Protein AF-A0A2E7QQ56-F1 (afdb_monomer)

pLDDT: mean 75.99, std 16.26, range [46.03, 96.25]

Nearest PDB structures (foldseek):
  6dkm-assembly1_B  TM=7.881E-01  e=9.425E+00  synthetic construct

Secondary structure (DSSP, 8-state):
-------THHHHHHHHHHHHHHHHHHHHHHTS-S-------TT--------SSHHHHHHHHHHHHHHHHHHHHHHHHHHHHTT-S--HHHHHHHHHHHHHHHHHHHHHHHHHHHHHHHHHHTT-

Sequence (124 aa):
MTPVQFNPAQMMNLVDMYRQQQTAMEQARQAQAPGVDAAQTPGAVAGANGPTGPFGQLLTEFVGEVNAKQAHSTEMVTGLLSGKDIPLHRAVIAMEEAGVAFQMMVEVRNKLLEGYQELMRMQV

Solvent-accessible surface area (backbone atoms only — not comparable to full-atom values): 7379 Å² total; per-residue (Å²): 140,80,81,85,77,82,61,73,73,63,58,55,57,51,54,52,50,54,53,50,57,55,52,56,56,53,54,58,55,64,75,68,67,77,76,95,80,63,82,81,67,84,80,80,84,80,82,69,95,58,58,92,46,77,66,31,51,52,52,52,49,53,54,49,52,39,50,49,36,44,52,48,17,49,49,38,44,51,37,39,75,71,68,45,99,49,60,67,68,59,24,52,50,33,43,50,52,27,49,53,44,45,52,51,48,54,54,50,53,52,54,50,56,50,53,54,52,50,58,57,65,71,75,111

Radius of gyration: 30.62 Å; Cα contacts (8 Å, |Δi|>4): 41; chains: 1; bounding box: 102×24×54 Å

Foldseek 3Di:
DDDDDDDVVVVVVVVVVVVVVVVVVVVVVVVPDDDPPDPPPPDPPPDDPFPPDPVRVVLVVLVVVLSVLVVVLVVLVVCVVVVHPRDPVVSVVSVVVSVVSVVVNVVVVVVVVVVVVVVVVVPD

Mean predicted aligned error: 17.53 Å

Structure (mmCIF, N/CA/C/O backbone):
data_AF-A0A2E7QQ56-F1
#
_entry.id   AF-A0A2E7QQ56-F1
#
loop_
_atom_site.group_PDB
_atom_site.id
_atom_site.type_symbol
_atom_site.label_atom_id
_atom_site.label_alt_id
_atom_site.label_comp_id
_atom_site.label_asym_id
_atom_site.label_entity_id
_atom_site.label_seq_id
_atom_site.pdbx_PDB_ins_code
_atom_site.Cartn_x
_atom_site.Cartn_y
_atom_site.Cartn_z
_atom_site.occupancy
_atom_site.B_iso_or_equiv
_atom_site.auth_seq_id
_atom_site.auth_comp_id
_atom_site.auth_asym_id
_atom_site.auth_atom_id
_atom_site.pdbx_PDB_model_num
ATOM 1 N N . MET A 1 1 ? 80.958 5.723 14.995 1.00 52.12 1 MET A N 1
ATOM 2 C CA . MET A 1 1 ? 80.145 4.829 14.147 1.00 52.12 1 MET A CA 1
ATOM 3 C C . MET A 1 1 ? 79.957 3.526 14.902 1.00 52.12 1 MET A C 1
ATOM 5 O O . MET A 1 1 ? 80.875 2.720 14.938 1.00 52.12 1 MET A O 1
ATOM 9 N N . THR A 1 2 ? 78.828 3.361 15.583 1.00 52.75 2 THR A N 1
ATOM 10 C CA . THR A 1 2 ? 78.425 2.084 16.186 1.00 52.75 2 THR A CA 1
ATOM 11 C C . THR A 1 2 ? 77.382 1.448 15.263 1.00 52.75 2 THR A C 1
ATOM 13 O O . THR A 1 2 ? 76.430 2.133 14.886 1.00 52.75 2 THR A O 1
ATOM 16 N N . PRO A 1 3 ? 77.568 0.197 14.811 1.00 53.09 3 PRO A N 1
ATOM 17 C CA . PRO A 1 3 ? 76.639 -0.434 13.881 1.00 53.09 3 PRO A CA 1
ATOM 18 C C . PRO A 1 3 ? 75.296 -0.720 14.564 1.00 53.09 3 PRO A C 1
ATOM 20 O O . PRO A 1 3 ? 75.252 -1.223 15.686 1.00 53.09 3 PRO A O 1
ATOM 23 N N . VAL A 1 4 ? 74.200 -0.403 13.869 1.00 61.66 4 VAL A N 1
ATOM 24 C CA . VAL A 1 4 ? 72.837 -0.781 14.260 1.00 61.66 4 VAL A CA 1
ATOM 25 C C . VAL A 1 4 ? 72.724 -2.300 14.148 1.00 61.66 4 VAL A C 1
ATOM 27 O O . VAL A 1 4 ? 72.767 -2.868 13.057 1.00 61.66 4 VAL A O 1
ATOM 30 N N . GLN A 1 5 ? 72.636 -2.960 15.297 1.00 60.91 5 GLN A N 1
ATOM 31 C CA . GLN A 1 5 ? 72.503 -4.404 15.418 1.00 60.91 5 GLN A CA 1
ATOM 32 C C . GLN A 1 5 ? 71.046 -4.788 15.112 1.00 60.91 5 GLN A C 1
ATOM 34 O O . GLN A 1 5 ? 70.146 -4.529 15.908 1.00 60.91 5 GLN A O 1
ATOM 39 N N . PHE A 1 6 ? 70.797 -5.359 13.932 1.00 60.78 6 PHE A N 1
ATOM 40 C CA . PHE A 1 6 ? 69.484 -5.898 13.571 1.00 60.78 6 PHE A CA 1
ATOM 41 C C . PHE A 1 6 ? 69.167 -7.106 14.457 1.00 60.78 6 PHE A C 1
ATOM 43 O O . PHE A 1 6 ? 69.831 -8.137 14.380 1.00 60.78 6 PHE A O 1
ATOM 50 N N . ASN A 1 7 ? 68.150 -6.968 15.305 1.00 57.59 7 ASN A N 1
ATOM 51 C CA . ASN A 1 7 ? 67.683 -8.026 16.192 1.00 57.59 7 ASN A CA 1
ATOM 52 C C . ASN A 1 7 ? 66.788 -9.010 15.403 1.00 57.59 7 ASN A C 1
ATOM 54 O O . ASN A 1 7 ? 65.688 -8.624 14.999 1.00 57.59 7 ASN A O 1
ATOM 58 N N . PRO A 1 8 ? 67.182 -10.284 15.202 1.00 60.84 8 PRO A N 1
ATOM 59 C CA . PRO A 1 8 ? 66.413 -11.248 14.400 1.00 60.84 8 PRO A CA 1
ATOM 60 C C . PRO A 1 8 ? 65.055 -11.622 15.022 1.00 60.84 8 PRO A C 1
ATOM 62 O O . PRO A 1 8 ? 64.143 -12.035 14.312 1.00 60.84 8 PRO A O 1
ATOM 65 N N . ALA A 1 9 ? 64.873 -11.401 16.329 1.00 59.53 9 ALA A N 1
ATOM 66 C CA . ALA A 1 9 ? 63.593 -11.600 17.014 1.00 59.53 9 ALA A CA 1
ATOM 67 C C . ALA A 1 9 ? 62.492 -10.625 16.546 1.00 59.53 9 ALA A C 1
ATOM 69 O O . ALA A 1 9 ? 61.307 -10.939 16.634 1.00 59.53 9 ALA A O 1
ATOM 70 N N . GLN A 1 10 ? 62.864 -9.453 16.016 1.00 57.56 10 GLN A N 1
ATOM 71 C CA . GLN A 1 10 ? 61.898 -8.453 15.548 1.00 57.56 10 GLN A CA 1
ATOM 72 C C 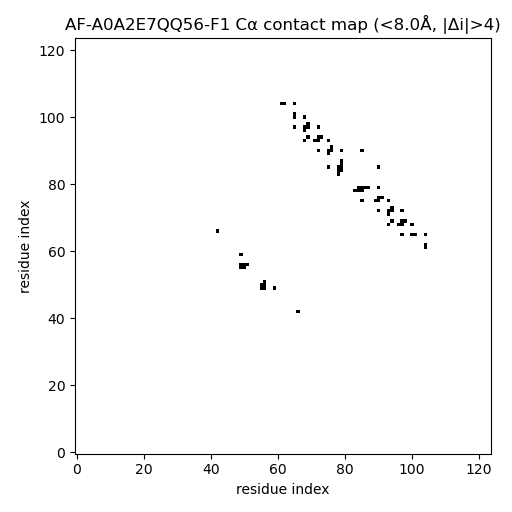. GLN A 1 10 ? 61.353 -8.764 14.143 1.00 57.56 10 GLN A C 1
ATOM 74 O O . GLN A 1 10 ? 60.266 -8.302 13.807 1.00 57.56 10 GLN A O 1
ATOM 79 N N . MET A 1 11 ? 62.044 -9.593 13.347 1.00 56.78 11 MET A N 1
ATOM 80 C CA . MET A 1 11 ? 61.508 -10.081 12.065 1.00 56.78 11 MET A CA 1
ATOM 81 C C . MET A 1 11 ? 60.456 -11.177 12.247 1.00 56.78 11 MET A C 1
ATOM 83 O O . MET A 1 11 ? 59.536 -11.262 11.439 1.00 56.78 11 MET A O 1
ATOM 87 N N . MET A 1 12 ? 60.558 -11.982 13.310 1.00 63.16 12 MET A N 1
ATOM 88 C CA . MET A 1 12 ? 59.591 -13.046 13.601 1.00 63.16 12 MET A CA 1
ATOM 89 C C . MET A 1 12 ? 58.211 -12.450 13.934 1.00 63.16 12 MET A C 1
ATOM 91 O O . MET A 1 12 ? 57.218 -12.791 13.299 1.00 63.16 12 MET A O 1
ATOM 95 N N . ASN A 1 13 ? 58.175 -11.436 14.809 1.00 63.00 13 ASN A N 1
ATOM 96 C CA . ASN A 1 13 ? 56.930 -10.760 15.198 1.00 63.00 13 ASN A CA 1
ATOM 97 C C . ASN A 1 13 ? 56.264 -9.978 14.050 1.00 63.00 13 ASN A C 1
ATOM 99 O O . ASN A 1 13 ? 55.044 -9.826 14.039 1.00 63.00 13 ASN A O 1
ATOM 103 N N . LEU A 1 14 ? 57.034 -9.479 13.075 1.00 67.31 14 LEU A N 1
ATOM 104 C CA . LEU A 1 14 ? 56.470 -8.765 11.926 1.00 67.31 14 LEU A CA 1
ATOM 105 C C . LEU A 1 14 ? 55.763 -9.733 10.964 1.00 67.31 14 LEU A C 1
ATOM 107 O O . LEU A 1 14 ? 54.666 -9.442 10.491 1.00 67.31 14 LEU A O 1
ATOM 111 N N . VAL A 1 15 ? 56.362 -10.902 10.707 1.00 67.25 15 VAL A N 1
ATOM 112 C CA . VAL A 1 15 ? 55.766 -11.949 9.859 1.00 67.25 15 VAL A CA 1
ATOM 113 C C . VAL A 1 15 ? 54.488 -12.508 10.494 1.00 67.25 15 VAL A C 1
ATOM 115 O O . VAL A 1 15 ? 53.500 -12.719 9.785 1.00 67.25 15 VAL A O 1
ATOM 118 N N . ASP A 1 16 ? 54.470 -12.671 11.818 1.00 70.44 16 ASP A N 1
ATOM 119 C CA . ASP A 1 16 ? 53.281 -13.116 12.553 1.00 70.44 16 ASP A CA 1
ATOM 120 C C . ASP A 1 16 ? 52.151 -12.068 12.530 1.00 70.44 16 ASP A C 1
ATOM 122 O O . ASP A 1 16 ? 50.989 -12.424 12.320 1.00 70.44 16 ASP A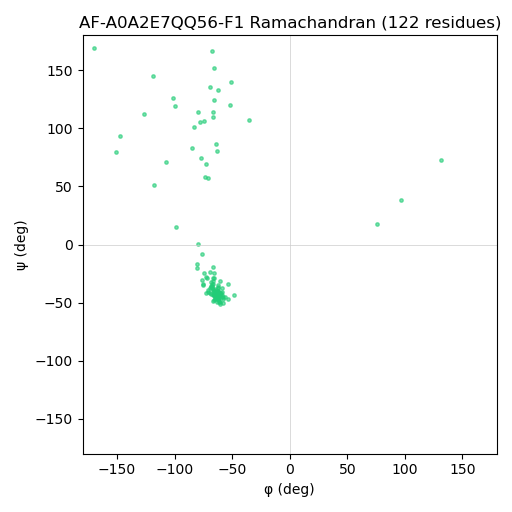 O 1
ATOM 126 N N . MET A 1 17 ? 52.468 -10.768 12.608 1.00 69.12 17 MET A N 1
ATOM 127 C CA . MET A 1 17 ? 51.478 -9.686 12.479 1.00 69.12 17 MET A CA 1
ATOM 128 C C . MET A 1 17 ? 50.856 -9.612 11.071 1.00 69.12 17 MET A C 1
ATOM 130 O O . MET A 1 17 ? 49.644 -9.425 10.939 1.00 69.12 17 MET A O 1
ATOM 134 N N . TYR A 1 18 ? 51.645 -9.802 10.006 1.00 72.31 18 TYR A N 1
ATOM 135 C CA . TYR A 1 18 ? 51.115 -9.828 8.634 1.00 72.31 18 TYR A CA 1
ATOM 136 C C . TYR A 1 18 ? 50.234 -11.058 8.369 1.00 72.31 18 TYR A C 1
ATOM 138 O O . TYR A 1 18 ? 49.215 -10.947 7.686 1.00 72.31 18 TYR A O 1
ATOM 146 N N . ARG A 1 19 ? 50.562 -12.217 8.953 1.00 78.44 19 ARG A N 1
ATOM 147 C CA . ARG A 1 19 ? 49.717 -13.425 8.895 1.00 78.44 19 ARG A CA 1
ATOM 148 C C . ARG A 1 19 ? 48.411 -13.268 9.673 1.00 78.44 19 ARG A C 1
ATOM 150 O O . ARG A 1 19 ? 47.363 -13.741 9.226 1.00 78.44 19 ARG A O 1
ATOM 157 N N . GLN A 1 20 ? 48.460 -12.566 10.801 1.00 72.69 20 GLN A N 1
ATOM 158 C CA . GLN A 1 20 ? 47.280 -12.256 11.602 1.00 72.69 20 GLN A CA 1
ATOM 159 C C . GLN A 1 20 ? 46.353 -11.253 10.897 1.00 72.69 20 GLN A C 1
ATOM 161 O O . GLN A 1 20 ? 45.134 -11.410 10.931 1.00 72.69 20 GLN A O 1
ATOM 166 N N . GLN A 1 21 ? 46.906 -10.263 10.190 1.00 70.62 21 GLN A N 1
ATOM 167 C CA . GLN A 1 21 ? 46.098 -9.333 9.395 1.00 70.62 21 GLN A CA 1
ATOM 168 C C . GLN A 1 21 ? 45.433 -10.020 8.188 1.00 70.62 21 GLN A C 1
ATOM 170 O O . GLN A 1 21 ? 44.299 -9.686 7.848 1.00 70.62 21 GLN A O 1
ATOM 175 N N . GLN A 1 22 ? 46.089 -11.011 7.574 1.00 66.69 22 GLN A N 1
ATOM 176 C CA . GLN A 1 22 ? 45.505 -11.770 6.459 1.00 66.69 22 GLN A CA 1
ATOM 177 C C . GLN A 1 22 ? 44.340 -12.667 6.903 1.00 66.69 22 GLN A C 1
ATOM 179 O O . GLN A 1 22 ? 43.293 -12.679 6.259 1.00 66.69 22 GLN A O 1
ATOM 184 N N . THR A 1 23 ? 44.461 -13.347 8.043 1.00 71.44 23 THR A N 1
ATOM 185 C CA . THR A 1 23 ? 43.387 -14.214 8.565 1.00 71.44 23 THR A CA 1
ATOM 186 C C . THR A 1 23 ? 42.186 -13.432 9.110 1.00 71.44 23 THR A C 1
ATOM 188 O O . THR A 1 23 ? 41.052 -13.900 8.995 1.00 71.44 23 THR A O 1
ATOM 191 N N . ALA A 1 24 ? 42.389 -12.209 9.613 1.00 69.44 24 ALA A N 1
ATOM 192 C CA . ALA A 1 24 ? 41.290 -11.337 10.039 1.00 69.44 24 ALA A CA 1
ATOM 193 C C . ALA A 1 24 ? 40.400 -10.863 8.867 1.00 69.44 24 ALA A C 1
ATOM 195 O O . ALA A 1 24 ? 39.185 -10.744 9.031 1.00 69.44 24 ALA A O 1
ATOM 196 N N . MET A 1 25 ? 40.959 -10.645 7.667 1.00 69.56 25 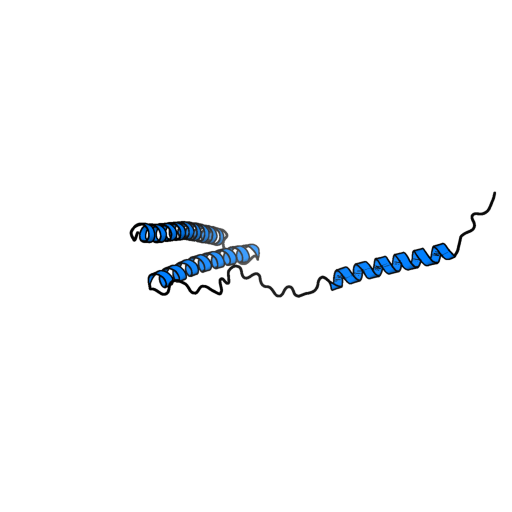MET A N 1
ATOM 197 C CA . MET A 1 25 ? 40.153 -10.326 6.474 1.00 69.56 25 MET A CA 1
ATOM 198 C C . MET A 1 25 ? 39.381 -11.539 5.931 1.00 69.56 25 MET A C 1
ATOM 200 O O . MET A 1 25 ? 38.301 -11.377 5.361 1.00 69.56 25 MET A O 1
ATOM 204 N N . GLU A 1 26 ? 39.883 -12.757 6.137 1.00 65.50 26 GLU A N 1
ATOM 205 C CA . GLU A 1 26 ? 39.211 -13.985 5.696 1.00 65.50 26 GLU A CA 1
ATOM 206 C C . GLU A 1 26 ? 38.009 -14.345 6.588 1.00 65.50 26 GLU A C 1
ATOM 208 O O . GLU A 1 26 ? 36.962 -14.766 6.086 1.00 65.50 26 GLU A O 1
ATOM 213 N N . GLN A 1 27 ? 38.096 -14.062 7.894 1.00 64.81 27 GLN A N 1
ATOM 214 C CA . GLN A 1 27 ? 36.960 -14.186 8.819 1.00 64.81 27 GLN A CA 1
ATOM 215 C C . GLN A 1 27 ? 35.843 -13.172 8.522 1.00 64.81 27 GLN A C 1
ATOM 217 O O . GLN A 1 27 ? 34.666 -13.500 8.676 1.00 64.81 27 GLN A O 1
ATOM 222 N N . ALA A 1 28 ? 36.176 -11.979 8.012 1.00 62.75 28 ALA A N 1
ATOM 223 C CA . ALA A 1 28 ? 35.174 -10.996 7.596 1.00 62.75 28 ALA A CA 1
ATOM 224 C C . ALA A 1 28 ? 34.371 -11.444 6.355 1.00 62.75 28 ALA A C 1
ATOM 226 O O . ALA A 1 28 ? 33.179 -11.152 6.273 1.00 62.75 28 ALA A O 1
ATOM 227 N N . ARG A 1 29 ? 34.966 -12.207 5.418 1.00 66.62 29 ARG A N 1
ATOM 228 C CA . ARG A 1 29 ? 34.216 -12.801 4.286 1.00 66.62 29 ARG A CA 1
ATOM 229 C C . ARG A 1 29 ? 33.367 -14.002 4.698 1.00 66.62 29 ARG A C 1
ATOM 231 O O . ARG A 1 29 ? 32.293 -14.182 4.133 1.00 66.62 29 ARG A O 1
ATOM 238 N N . GLN A 1 30 ? 33.803 -14.809 5.667 1.00 61.28 30 GLN A N 1
ATOM 239 C CA . GLN A 1 30 ? 33.018 -15.963 6.135 1.00 61.28 30 GLN A CA 1
ATOM 240 C C . GLN A 1 30 ? 31.816 -15.564 7.005 1.00 61.28 30 GLN A C 1
ATOM 242 O O . GLN A 1 30 ? 30.823 -16.285 7.027 1.00 61.28 30 GLN A O 1
ATOM 247 N N . ALA A 1 31 ? 31.848 -14.394 7.650 1.00 59.62 31 ALA A N 1
ATOM 248 C CA . ALA A 1 31 ? 30.687 -13.839 8.351 1.00 59.62 31 ALA A CA 1
ATOM 249 C C . ALA A 1 31 ? 29.630 -13.218 7.410 1.00 59.62 31 ALA A C 1
ATOM 251 O O . ALA A 1 31 ? 28.538 -12.879 7.862 1.00 59.62 31 ALA A O 1
ATOM 252 N N . G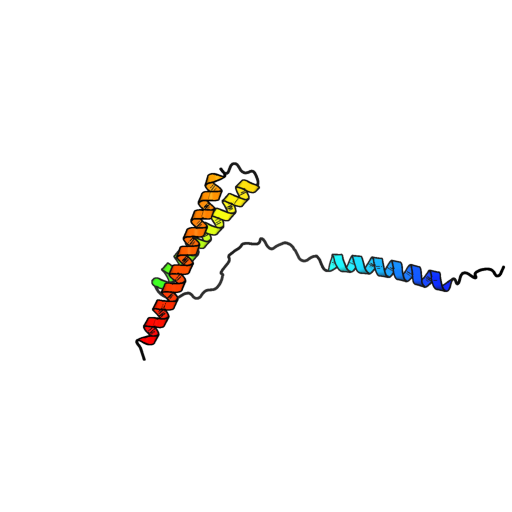LN A 1 32 ? 29.923 -13.082 6.109 1.00 55.88 32 GLN A N 1
ATOM 253 C CA . GLN A 1 32 ? 29.027 -12.475 5.121 1.00 55.88 32 GLN A CA 1
ATOM 254 C C . GLN A 1 32 ? 28.629 -13.470 4.025 1.00 55.88 32 GLN A C 1
ATOM 256 O O . GLN A 1 32 ? 28.732 -13.200 2.832 1.00 55.88 32 GLN A O 1
ATOM 261 N N . ALA A 1 33 ? 28.156 -14.640 4.452 1.00 56.59 33 ALA A N 1
ATOM 262 C CA . ALA A 1 33 ? 27.288 -15.490 3.647 1.00 56.59 33 ALA A CA 1
ATOM 263 C C . ALA A 1 33 ? 26.307 -16.254 4.552 1.00 56.59 33 ALA A C 1
ATOM 265 O O . ALA A 1 33 ? 26.598 -17.345 5.037 1.00 56.59 33 ALA A O 1
ATOM 266 N N . PRO A 1 34 ? 25.114 -15.684 4.752 1.00 47.34 34 PRO A N 1
ATOM 267 C CA . PRO A 1 34 ? 23.891 -16.428 4.508 1.00 47.34 34 PRO A CA 1
ATOM 268 C C . PRO A 1 34 ? 23.084 -15.732 3.408 1.00 47.34 34 PRO A C 1
ATOM 270 O O . PRO A 1 34 ? 23.133 -14.514 3.249 1.00 47.34 34 PRO A O 1
ATOM 273 N N . GLY A 1 35 ? 22.415 -16.544 2.596 1.00 52.72 35 GLY A N 1
ATOM 274 C CA . GLY A 1 35 ? 21.903 -16.186 1.283 1.00 52.72 35 GLY A CA 1
ATOM 275 C C . GLY A 1 35 ? 21.074 -14.905 1.223 1.00 52.72 35 GLY A C 1
ATOM 276 O O . GLY A 1 35 ? 20.176 -14.667 2.025 1.00 52.72 35 GLY A O 1
ATOM 277 N N . VAL A 1 36 ? 21.307 -14.150 0.152 1.00 51.84 36 VAL A N 1
ATOM 278 C CA . VAL A 1 36 ? 20.303 -13.278 -0.468 1.00 51.84 36 VAL A CA 1
ATOM 279 C C . VAL A 1 36 ? 19.248 -14.144 -1.170 1.00 51.84 36 VAL A C 1
ATOM 281 O O . VAL A 1 36 ? 19.021 -14.041 -2.368 1.00 51.84 36 VAL A O 1
ATOM 284 N N . ASP A 1 37 ? 18.628 -15.034 -0.401 1.00 49.88 37 ASP A N 1
ATOM 285 C CA . ASP A 1 37 ? 17.341 -15.644 -0.708 1.00 49.88 37 ASP A CA 1
ATOM 286 C C . ASP A 1 37 ? 16.339 -15.015 0.258 1.00 49.88 37 ASP A C 1
ATOM 288 O O . ASP A 1 37 ? 15.937 -15.553 1.284 1.00 49.88 37 ASP A O 1
ATOM 292 N N . ALA A 1 38 ? 16.072 -13.748 -0.011 1.00 49.97 38 ALA A N 1
ATOM 293 C CA . ALA A 1 38 ? 14.918 -13.045 0.492 1.00 49.97 38 ALA A CA 1
ATOM 294 C C . ALA A 1 38 ? 14.634 -11.998 -0.567 1.00 49.97 38 ALA A C 1
ATOM 296 O O . ALA A 1 38 ? 15.020 -10.833 -0.453 1.00 49.97 38 ALA A O 1
ATOM 297 N N . ALA A 1 39 ? 13.988 -12.458 -1.640 1.00 46.03 39 ALA A N 1
ATOM 298 C CA . ALA A 1 39 ? 13.020 -11.636 -2.327 1.00 46.03 39 ALA A CA 1
ATOM 299 C C . ALA A 1 39 ? 12.304 -10.811 -1.255 1.00 46.03 39 ALA A C 1
ATOM 301 O O . ALA A 1 39 ? 11.558 -11.333 -0.425 1.00 46.03 39 ALA A O 1
ATOM 302 N N . GLN A 1 40 ? 12.620 -9.523 -1.218 1.00 46.22 40 GLN A N 1
ATOM 303 C CA . GLN A 1 40 ? 11.803 -8.550 -0.537 1.00 46.22 40 GLN A CA 1
ATOM 304 C C . GLN A 1 40 ? 10.486 -8.563 -1.306 1.00 46.22 40 GLN A C 1
ATOM 306 O O . GLN A 1 40 ? 10.319 -7.832 -2.272 1.00 46.22 40 GLN A O 1
ATOM 311 N N . THR A 1 41 ? 9.584 -9.466 -0.936 1.00 49.75 41 THR A N 1
ATOM 312 C CA . THR A 1 41 ? 8.154 -9.266 -1.109 1.00 49.75 41 THR A CA 1
ATOM 313 C C . THR A 1 41 ? 7.757 -8.260 -0.040 1.00 49.75 41 THR A C 1
ATOM 315 O O . THR A 1 41 ? 7.732 -8.616 1.144 1.00 49.75 41 THR A O 1
ATOM 318 N N . PRO A 1 42 ? 7.476 -6.999 -0.395 1.00 50.78 42 PRO A N 1
ATOM 319 C CA . PRO A 1 42 ? 6.797 -6.108 0.522 1.00 50.78 42 PRO A CA 1
ATOM 320 C C . PRO A 1 42 ? 5.385 -6.679 0.712 1.00 50.78 42 PRO A C 1
ATOM 322 O O . PRO A 1 42 ? 4.677 -6.907 -0.264 1.00 50.78 42 PRO A O 1
ATOM 325 N N . GLY A 1 43 ? 4.975 -6.937 1.955 1.00 54.84 43 GLY A N 1
ATOM 326 C CA . GLY A 1 43 ? 3.549 -7.072 2.268 1.00 54.84 43 GLY A CA 1
ATOM 327 C C . GLY A 1 43 ? 2.956 -8.482 2.326 1.00 54.84 43 GLY A C 1
ATOM 328 O O . GLY A 1 43 ? 1.796 -8.660 1.969 1.00 54.84 43 GLY A O 1
ATOM 329 N N . ALA A 1 44 ? 3.668 -9.480 2.853 1.00 49.19 44 ALA A N 1
ATOM 330 C CA . ALA A 1 44 ? 2.985 -10.655 3.401 1.00 49.19 44 ALA A CA 1
ATOM 331 C C . ALA A 1 44 ? 2.571 -10.378 4.857 1.00 49.19 44 ALA A C 1
ATOM 333 O O . ALA A 1 44 ? 3.256 -10.763 5.804 1.00 49.19 44 ALA A O 1
ATOM 334 N N . VAL A 1 45 ? 1.433 -9.704 5.043 1.00 57.38 45 VAL A N 1
ATOM 335 C CA . VAL A 1 45 ? 0.702 -9.692 6.323 1.00 57.38 45 VAL A CA 1
ATOM 336 C C . VAL A 1 45 ? 0.036 -11.055 6.537 1.00 57.38 45 VAL A C 1
ATOM 338 O O . VAL A 1 45 ? -1.178 -11.212 6.450 1.00 57.38 45 VAL A O 1
ATOM 341 N N . ALA A 1 46 ? 0.845 -12.084 6.778 1.00 57.69 46 ALA A N 1
ATOM 342 C CA . ALA A 1 46 ? 0.350 -13.389 7.185 1.00 57.69 46 ALA A CA 1
ATOM 343 C C . ALA A 1 46 ?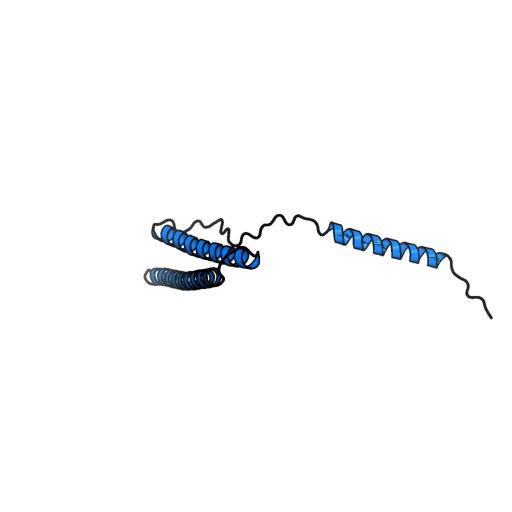 0.102 -13.374 8.699 1.00 57.69 46 ALA A C 1
ATOM 345 O O . ALA A 1 46 ? 1.033 -13.481 9.493 1.00 57.69 46 ALA A O 1
ATOM 346 N N . GLY A 1 47 ? -1.167 -13.236 9.087 1.00 58.62 47 GLY A N 1
ATOM 347 C CA . GLY A 1 47 ? -1.613 -13.483 10.457 1.00 58.62 47 GLY A CA 1
ATOM 348 C C . GLY A 1 47 ? -2.487 -12.380 11.033 1.00 58.62 47 GLY A C 1
ATOM 349 O O . GLY A 1 47 ? -2.072 -11.666 11.939 1.00 58.62 47 GLY A O 1
ATOM 350 N N . ALA A 1 48 ? -3.728 -12.285 10.568 1.00 49.81 48 ALA A N 1
ATOM 351 C CA . ALA A 1 48 ? -4.776 -11.646 11.346 1.00 49.81 48 ALA A CA 1
ATOM 352 C C . ALA A 1 48 ? -5.942 -12.625 11.458 1.00 49.81 48 ALA A C 1
ATOM 354 O O . ALA A 1 48 ? -6.623 -12.905 10.473 1.00 49.81 48 ALA A O 1
ATOM 355 N N . ASN A 1 49 ? -6.200 -13.115 12.673 1.00 55.75 49 ASN A N 1
ATOM 356 C CA . ASN A 1 49 ? -7.563 -13.454 13.066 1.00 55.75 49 ASN A CA 1
ATOM 357 C C . ASN A 1 49 ? -8.343 -12.129 13.047 1.00 55.75 49 ASN A C 1
ATOM 359 O O . ASN A 1 49 ? -8.436 -11.435 14.058 1.00 55.75 49 ASN A O 1
ATOM 363 N N . GLY A 1 50 ? -8.750 -11.711 11.846 1.00 58.59 50 GLY A N 1
ATOM 364 C CA . GLY A 1 50 ? -9.523 -10.501 11.614 1.00 58.59 50 GLY A CA 1
ATOM 365 C C . GLY A 1 50 ? -10.924 -10.635 12.210 1.00 58.59 50 GLY A C 1
ATOM 366 O O . GLY A 1 50 ? -11.330 -11.741 12.576 1.00 58.59 50 GLY A O 1
ATOM 367 N N . PRO A 1 51 ? -11.675 -9.527 12.324 1.00 56.25 51 PRO A N 1
ATOM 368 C CA . PRO A 1 51 ? -13.009 -9.541 12.911 1.00 56.25 51 PRO A CA 1
ATOM 369 C C . PRO A 1 51 ? -13.863 -10.624 12.238 1.00 56.25 51 PRO A C 1
ATOM 371 O O . PRO 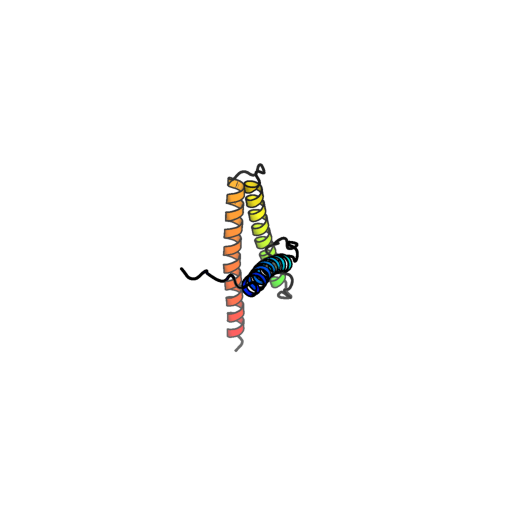A 1 51 ? -14.066 -10.607 11.025 1.00 56.25 51 PRO A O 1
ATOM 374 N N . THR A 1 52 ? -14.344 -11.593 13.012 1.00 57.59 52 THR A N 1
ATOM 375 C CA . THR A 1 52 ? -15.158 -12.710 12.524 1.00 57.59 52 THR A CA 1
ATOM 376 C C . THR A 1 52 ? -16.588 -12.228 12.273 1.00 57.59 52 THR A C 1
ATOM 378 O O . THR A 1 52 ? -17.504 -12.466 13.054 1.00 57.59 52 THR A O 1
ATOM 381 N N . GLY A 1 53 ? -16.780 -11.484 11.184 1.00 71.81 53 GLY A N 1
ATOM 382 C CA . GLY A 1 53 ? -18.082 -10.991 10.745 1.00 71.81 53 GLY A CA 1
ATOM 383 C C . GLY A 1 53 ? -18.032 -10.375 9.341 1.00 71.81 53 GLY A C 1
ATOM 384 O O . GLY A 1 53 ? -16.938 -10.123 8.831 1.00 71.81 53 GLY A O 1
ATOM 385 N N . PRO A 1 54 ? -19.195 -10.086 8.723 1.00 72.44 54 PRO A N 1
ATOM 386 C CA . PRO A 1 54 ? -19.290 -9.517 7.369 1.00 72.44 54 PRO A CA 1
ATOM 387 C C . PRO A 1 54 ? -18.462 -8.237 7.199 1.00 72.44 54 PRO A C 1
ATOM 389 O O . PRO A 1 54 ? -17.865 -7.984 6.160 1.00 72.44 54 PRO A O 1
ATOM 392 N N . PHE A 1 55 ? -18.382 -7.453 8.272 1.00 72.81 55 PHE A N 1
ATOM 393 C CA . PHE A 1 55 ? -17.586 -6.240 8.338 1.00 72.81 55 PHE A CA 1
ATOM 394 C C . PHE A 1 55 ? -16.068 -6.501 8.316 1.00 72.81 55 PHE A C 1
ATOM 396 O O . PHE A 1 55 ? -15.333 -5.808 7.618 1.00 72.81 55 PHE A O 1
ATOM 403 N N . GLY A 1 56 ? -15.583 -7.507 9.051 1.00 82.06 56 GLY A N 1
ATOM 404 C CA . GLY A 1 56 ? -14.162 -7.857 9.037 1.00 82.06 56 GLY A CA 1
ATOM 405 C C . GLY A 1 56 ? -13.720 -8.425 7.695 1.00 82.06 56 GLY A C 1
ATOM 406 O O . GLY A 1 56 ? -12.631 -8.096 7.242 1.00 82.06 56 GLY A O 1
ATOM 407 N N . GLN A 1 57 ? -14.590 -9.188 7.025 1.00 84.12 57 GLN A N 1
ATOM 408 C CA . GLN A 1 57 ? -14.355 -9.648 5.653 1.00 84.12 57 GLN A CA 1
ATOM 409 C C . GLN A 1 57 ? -14.226 -8.479 4.675 1.00 84.12 57 GLN A C 1
ATOM 411 O O . GLN A 1 57 ? -13.233 -8.423 3.956 1.00 84.12 57 GLN A O 1
ATOM 416 N N . LEU A 1 58 ? -15.151 -7.512 4.711 1.00 83.00 58 LEU A N 1
ATOM 417 C CA . LEU A 1 58 ? -15.074 -6.305 3.880 1.00 83.00 58 LEU A CA 1
ATOM 418 C C . LEU A 1 58 ? -13.786 -5.506 4.141 1.00 83.00 58 LEU A C 1
ATOM 420 O O . LEU A 1 58 ? -13.148 -5.024 3.210 1.00 83.00 58 LEU A O 1
ATOM 424 N N . LEU A 1 59 ? -13.375 -5.380 5.407 1.00 84.88 59 LEU A N 1
ATOM 425 C CA . LEU A 1 59 ? -12.129 -4.700 5.761 1.00 84.88 59 LEU A CA 1
ATOM 426 C C . LEU A 1 59 ? -10.899 -5.457 5.242 1.00 84.88 59 LEU A C 1
ATOM 428 O O . LEU A 1 59 ? -9.975 -4.837 4.721 1.00 84.88 59 LEU A O 1
ATOM 432 N N . THR A 1 60 ? -10.872 -6.783 5.380 1.00 87.50 60 THR A N 1
ATOM 433 C CA . THR A 1 60 ? -9.792 -7.620 4.843 1.00 87.50 60 THR A CA 1
ATOM 434 C C . THR A 1 60 ? -9.717 -7.529 3.321 1.00 87.50 60 THR A C 1
ATOM 436 O O . THR A 1 60 ? -8.617 -7.412 2.784 1.00 87.50 60 THR A O 1
ATOM 439 N N . GLU A 1 61 ? -10.859 -7.530 2.637 1.00 89.06 61 GLU A N 1
ATOM 440 C CA . GLU A 1 61 ? -10.947 -7.355 1.186 1.00 89.06 61 GLU A CA 1
ATOM 441 C C . GLU A 1 61 ? -10.394 -5.992 0.764 1.00 89.06 61 GLU A C 1
ATOM 443 O O . GLU A 1 61 ? -9.480 -5.930 -0.053 1.00 89.06 61 GLU A O 1
ATOM 448 N N . PHE A 1 62 ? -10.835 -4.913 1.413 1.00 87.00 62 PHE A N 1
ATOM 449 C CA . PHE A 1 62 ? -10.359 -3.562 1.123 1.00 87.00 62 PHE A CA 1
ATOM 450 C C . PHE A 1 62 ? -8.850 -3.392 1.367 1.00 87.00 62 PHE A C 1
ATOM 452 O O . PHE A 1 62 ? -8.140 -2.798 0.555 1.00 87.00 62 PHE A O 1
ATOM 459 N N . VAL A 1 63 ? -8.317 -3.961 2.455 1.00 91.38 63 VAL A N 1
ATOM 460 C CA . VAL A 1 63 ? -6.864 -3.987 2.702 1.00 91.38 63 VAL A CA 1
ATOM 461 C C . VAL A 1 63 ? -6.134 -4.768 1.606 1.00 91.38 63 VAL A C 1
ATOM 463 O O . VAL A 1 63 ? -5.075 -4.335 1.144 1.00 91.38 63 VAL A O 1
ATOM 466 N N . GLY A 1 64 ? -6.709 -5.887 1.162 1.00 93.31 64 GLY A N 1
ATOM 467 C CA . GLY A 1 64 ? -6.208 -6.666 0.033 1.00 93.31 64 GLY A CA 1
ATOM 468 C C . GLY A 1 64 ? -6.178 -5.868 -1.271 1.00 93.31 64 GLY A C 1
ATOM 469 O O . GLY A 1 64 ? -5.172 -5.907 -1.980 1.00 93.31 64 GLY A O 1
ATOM 470 N N . GLU A 1 65 ? -7.223 -5.094 -1.563 1.00 92.00 65 GLU A N 1
ATOM 471 C CA . GLU A 1 65 ? -7.299 -4.247 -2.758 1.00 92.00 65 GLU A CA 1
ATOM 472 C C . GLU A 1 65 ? -6.218 -3.164 -2.777 1.00 92.00 65 GLU A C 1
ATOM 474 O O . GLU A 1 65 ? -5.539 -2.986 -3.792 1.00 92.00 65 GLU A O 1
ATOM 479 N N . VAL A 1 66 ? -5.999 -2.461 -1.661 1.00 94.06 66 VAL A N 1
ATOM 480 C CA . VAL A 1 66 ? -4.933 -1.448 -1.604 1.00 94.06 66 VAL A CA 1
ATOM 481 C C . VAL A 1 66 ? -3.552 -2.089 -1.740 1.00 94.06 66 VAL A C 1
ATOM 483 O O . VAL A 1 66 ? -2.699 -1.551 -2.447 1.00 94.06 66 VAL A O 1
ATOM 486 N N . ASN A 1 67 ? -3.332 -3.257 -1.128 1.00 94.50 67 ASN A N 1
ATOM 487 C CA . ASN A 1 67 ? -2.084 -4.003 -1.296 1.00 94.50 67 ASN A CA 1
ATOM 488 C C . ASN A 1 67 ? -1.864 -4.405 -2.764 1.00 94.50 67 ASN A C 1
ATOM 490 O O . ASN A 1 67 ? -0.770 -4.239 -3.301 1.00 94.50 67 ASN A O 1
ATOM 494 N N . ALA A 1 68 ? -2.916 -4.858 -3.452 1.00 95.69 68 ALA A N 1
ATOM 495 C CA . ALA A 1 68 ? -2.852 -5.166 -4.878 1.00 95.69 68 ALA A CA 1
ATOM 496 C C . ALA A 1 68 ? -2.518 -3.921 -5.720 1.00 95.69 68 ALA A C 1
ATOM 498 O O . ALA A 1 68 ? -1.670 -3.992 -6.612 1.00 95.69 68 ALA A O 1
ATOM 499 N N . LYS A 1 69 ? -3.115 -2.761 -5.412 1.00 94.25 69 LYS A N 1
ATOM 500 C CA . LYS A 1 69 ? -2.791 -1.482 -6.071 1.00 94.25 69 LYS A CA 1
ATOM 501 C C . LYS A 1 69 ? -1.339 -1.058 -5.840 1.00 94.25 69 LYS A C 1
ATOM 503 O O . LYS A 1 69 ? -0.687 -0.610 -6.782 1.00 94.25 69 LYS A O 1
ATOM 508 N N . GLN A 1 70 ? -0.812 -1.240 -4.630 1.00 94.12 70 GLN A N 1
ATOM 509 C CA . GLN A 1 70 ? 0.591 -0.965 -4.306 1.00 94.12 70 GLN A CA 1
ATOM 510 C C . GLN A 1 70 ? 1.554 -1.907 -5.047 1.00 94.12 70 GLN A C 1
ATOM 512 O O . GLN A 1 70 ? 2.580 -1.468 -5.574 1.00 94.12 70 GLN A O 1
ATOM 517 N N . ALA A 1 71 ? 1.237 -3.201 -5.106 1.00 96.25 71 ALA A N 1
ATOM 518 C CA . ALA A 1 71 ? 2.043 -4.173 -5.836 1.00 96.25 71 ALA A CA 1
ATOM 519 C C . ALA A 1 71 ? 2.065 -3.848 -7.337 1.00 96.25 71 ALA A C 1
ATOM 521 O O . ALA A 1 71 ? 3.134 -3.806 -7.945 1.00 96.25 71 ALA A O 1
ATOM 522 N N . HIS A 1 72 ? 0.902 -3.524 -7.908 1.00 95.12 72 HIS A N 1
ATOM 523 C CA . HIS A 1 72 ? 0.778 -3.130 -9.308 1.00 95.12 72 HIS A CA 1
ATOM 524 C C . HIS A 1 72 ? 1.556 -1.842 -9.621 1.00 95.12 72 HIS A C 1
ATOM 526 O O . HIS A 1 72 ? 2.275 -1.788 -10.615 1.00 95.12 72 HIS A O 1
ATOM 532 N N . SER A 1 73 ? 1.478 -0.808 -8.776 1.00 94.06 73 SER A N 1
ATOM 533 C CA . SER A 1 73 ? 2.259 0.419 -8.995 1.00 94.06 73 SER A CA 1
ATOM 534 C C . SER A 1 73 ? 3.765 0.156 -8.949 1.00 94.06 73 SER A C 1
ATOM 536 O O . SER A 1 73 ? 4.504 0.653 -9.799 1.00 94.06 73 SER A O 1
ATOM 538 N N . THR A 1 74 ? 4.208 -0.703 -8.028 1.00 94.19 74 THR A N 1
ATOM 539 C CA . THR A 1 74 ? 5.606 -1.142 -7.934 1.00 94.19 74 THR A CA 1
ATOM 540 C C . THR A 1 74 ? 6.032 -1.885 -9.197 1.00 94.19 74 THR A C 1
ATOM 542 O O . THR A 1 74 ? 7.069 -1.563 -9.768 1.00 94.19 74 THR A O 1
ATOM 545 N N . GLU A 1 75 ? 5.219 -2.822 -9.688 1.00 95.06 75 GLU A N 1
ATOM 546 C CA . GLU A 1 75 ? 5.497 -3.559 -10.924 1.00 95.06 75 GLU A CA 1
ATOM 547 C C . GLU A 1 75 ? 5.640 -2.623 -12.130 1.00 95.06 75 GLU A C 1
ATOM 549 O O . GLU A 1 75 ? 6.588 -2.756 -12.909 1.00 95.06 75 GLU A O 1
ATOM 554 N N . MET A 1 76 ? 4.739 -1.648 -12.265 1.00 93.12 76 MET A N 1
ATOM 555 C CA . MET A 1 76 ? 4.762 -0.682 -13.364 1.00 93.12 76 MET A CA 1
ATOM 556 C C . MET A 1 76 ? 6.015 0.199 -13.324 1.00 93.12 76 MET A C 1
ATOM 558 O O . MET A 1 76 ? 6.642 0.430 -14.360 1.00 93.12 76 MET A O 1
ATOM 562 N N . VAL A 1 77 ? 6.418 0.645 -12.132 1.00 92.81 77 VAL A N 1
ATOM 563 C CA . VAL A 1 77 ? 7.650 1.421 -11.929 1.00 92.81 77 VAL A CA 1
ATOM 564 C C . VAL A 1 77 ? 8.880 0.567 -12.216 1.00 92.81 77 VAL A C 1
ATOM 566 O O . VAL A 1 77 ? 9.756 0.981 -12.973 1.00 92.81 77 VAL A O 1
ATOM 569 N N . THR A 1 78 ? 8.951 -0.645 -11.668 1.00 93.06 78 THR A N 1
ATOM 570 C CA . THR A 1 78 ? 10.073 -1.557 -11.904 1.00 93.06 78 THR A CA 1
ATOM 571 C C . THR A 1 78 ? 10.187 -1.924 -13.378 1.00 93.06 78 THR A C 1
ATOM 573 O O . THR A 1 78 ? 11.294 -1.945 -13.912 1.00 93.06 78 THR A O 1
ATOM 576 N N . GLY A 1 79 ? 9.072 -2.179 -14.064 1.00 91.94 79 GLY A N 1
ATOM 577 C CA . GLY A 1 79 ? 9.066 -2.478 -15.491 1.00 91.94 79 GLY A CA 1
ATOM 578 C C . GLY A 1 79 ? 9.543 -1.300 -16.340 1.00 91.94 79 GLY A C 1
ATOM 579 O O . GLY A 1 79 ? 10.388 -1.506 -17.211 1.00 91.94 79 GLY A O 1
ATOM 580 N N . LEU A 1 80 ? 9.094 -0.080 -16.028 1.00 91.38 80 LEU A N 1
ATOM 581 C CA . LEU A 1 80 ? 9.586 1.149 -16.656 1.00 91.38 80 LEU A CA 1
ATOM 582 C C . LEU A 1 80 ? 11.105 1.308 -16.469 1.00 91.38 80 LEU A C 1
ATOM 584 O O . LEU A 1 80 ? 11.832 1.517 -17.437 1.00 91.38 80 LEU A O 1
ATOM 588 N N . LEU A 1 81 ? 11.597 1.167 -15.234 1.00 89.56 81 LEU A N 1
ATOM 589 C CA . LEU A 1 81 ? 13.025 1.292 -14.910 1.00 89.56 81 LEU A CA 1
ATOM 590 C C . LEU A 1 81 ? 13.879 0.177 -15.531 1.00 89.56 81 LEU A C 1
ATOM 592 O O . LEU A 1 81 ? 15.046 0.392 -15.842 1.00 89.56 81 LEU A O 1
ATOM 596 N N . SER A 1 82 ? 13.296 -1.005 -15.733 1.00 92.69 82 SER A N 1
ATOM 597 C CA . SER A 1 82 ? 13.956 -2.153 -16.369 1.00 92.69 82 SER A CA 1
ATOM 598 C C . SER A 1 82 ? 13.991 -2.054 -17.899 1.00 92.69 82 SER A C 1
ATOM 600 O O . SER A 1 82 ? 14.476 -2.975 -18.553 1.00 92.69 82 SER A O 1
ATOM 602 N N . GLY A 1 83 ? 13.457 -0.976 -18.485 1.00 85.81 83 GLY A N 1
ATOM 603 C CA . GLY A 1 83 ? 13.416 -0.782 -19.934 1.00 85.81 83 GLY A CA 1
ATOM 604 C C . GLY A 1 83 ? 12.353 -1.618 -20.652 1.00 85.81 83 GLY A C 1
ATOM 605 O O . GLY A 1 83 ? 12.443 -1.788 -21.868 1.00 85.81 83 GLY A O 1
ATOM 606 N N . LYS A 1 84 ? 11.346 -2.147 -19.935 1.00 86.62 84 LYS A N 1
ATOM 607 C CA . LYS A 1 84 ? 10.138 -2.676 -20.589 1.00 86.62 84 LYS A CA 1
ATOM 608 C C . LYS A 1 84 ? 9.400 -1.514 -21.261 1.00 86.62 84 LYS A C 1
ATOM 610 O O . LYS A 1 84 ? 9.461 -0.386 -20.776 1.00 86.62 84 LYS A O 1
ATOM 615 N N . ASP A 1 85 ? 8.661 -1.801 -22.331 1.00 86.88 85 ASP A N 1
ATOM 616 C CA . ASP A 1 85 ? 7.839 -0.823 -23.063 1.00 86.88 85 ASP A CA 1
ATOM 617 C C . ASP A 1 85 ? 6.568 -0.444 -22.272 1.00 86.88 85 ASP A C 1
ATOM 619 O O . ASP A 1 85 ? 5.432 -0.689 -22.676 1.00 86.88 85 ASP A O 1
ATOM 623 N N . ILE A 1 86 ? 6.768 0.074 -21.058 1.00 87.38 86 ILE A N 1
ATOM 624 C CA . ILE A 1 86 ? 5.721 0.601 -20.192 1.00 87.38 86 ILE A CA 1
ATOM 625 C C . ILE A 1 86 ? 5.735 2.121 -20.343 1.00 87.38 86 ILE A C 1
ATOM 627 O O . ILE A 1 86 ? 6.734 2.759 -20.005 1.00 87.38 86 ILE A O 1
ATOM 631 N N . PRO A 1 87 ? 4.637 2.743 -20.802 1.00 91.12 87 PRO A N 1
ATOM 632 C CA . PRO A 1 87 ? 4.570 4.192 -20.885 1.00 91.12 87 PRO A CA 1
ATOM 633 C C . PRO A 1 87 ? 4.688 4.834 -19.497 1.00 91.12 87 PRO A C 1
ATOM 635 O O . PRO A 1 87 ? 3.950 4.466 -18.581 1.00 91.12 87 PRO A O 1
ATOM 638 N N . LEU A 1 88 ? 5.541 5.857 -19.359 1.00 90.75 88 LEU A N 1
ATOM 639 C CA . LEU A 1 88 ? 5.749 6.598 -18.103 1.00 90.75 88 LEU A CA 1
ATOM 640 C C . LEU A 1 88 ? 4.429 7.024 -17.441 1.00 90.75 88 LEU A C 1
ATOM 642 O O . LEU A 1 88 ? 4.253 6.841 -16.241 1.00 90.75 88 LEU A O 1
ATOM 646 N N . HIS A 1 89 ? 3.475 7.533 -18.226 1.00 93.88 89 HIS A N 1
ATOM 647 C CA . HIS A 1 89 ? 2.184 7.988 -17.705 1.00 93.88 89 HIS A CA 1
ATOM 648 C C . HIS A 1 89 ? 1.396 6.869 -17.010 1.00 93.88 89 HIS A C 1
ATOM 650 O O . HIS A 1 89 ? 0.683 7.142 -16.055 1.00 93.88 89 HIS A O 1
ATOM 656 N N . ARG A 1 90 ? 1.530 5.608 -17.442 1.00 92.69 90 ARG A N 1
ATOM 657 C CA . ARG A 1 90 ? 0.854 4.474 -16.793 1.00 92.69 90 ARG A CA 1
ATOM 658 C C . ARG A 1 90 ? 1.463 4.154 -15.436 1.00 92.69 90 ARG A C 1
ATOM 660 O O . ARG A 1 90 ? 0.718 3.844 -14.514 1.00 92.69 90 ARG A O 1
ATOM 667 N N . ALA A 1 91 ? 2.787 4.238 -15.317 1.00 92.69 91 ALA A N 1
ATOM 668 C CA . ALA A 1 91 ? 3.469 4.045 -14.043 1.00 92.69 91 ALA A CA 1
ATOM 669 C C . ALA A 1 91 ? 3.092 5.150 -13.050 1.00 92.69 91 ALA A C 1
ATOM 671 O O . ALA A 1 91 ? 2.720 4.847 -11.923 1.00 92.69 91 ALA A O 1
ATOM 672 N N . VAL A 1 92 ? 3.098 6.407 -13.502 1.00 94.50 92 VAL A N 1
ATOM 673 C CA . VAL A 1 92 ? 2.710 7.574 -12.697 1.00 94.50 92 VAL A CA 1
ATOM 674 C C . VAL A 1 92 ? 1.253 7.450 -12.223 1.00 94.50 92 VAL A C 1
ATOM 676 O O . VAL A 1 92 ? 1.027 7.412 -11.017 1.00 94.50 92 VAL A O 1
ATOM 679 N N . ILE A 1 93 ? 0.303 7.175 -13.132 1.00 95.81 93 ILE A N 1
ATOM 680 C CA . ILE A 1 93 ? -1.112 6.940 -12.776 1.00 95.81 93 ILE A CA 1
ATOM 681 C C . ILE A 1 93 ? -1.256 5.808 -11.755 1.00 95.81 93 ILE A C 1
ATOM 683 O O . ILE A 1 93 ? -1.987 5.944 -10.777 1.00 95.81 93 ILE A O 1
ATOM 687 N N . ALA A 1 94 ? -0.553 4.687 -11.948 1.00 94.19 94 ALA A N 1
ATOM 688 C CA . ALA A 1 94 ? -0.612 3.575 -11.005 1.00 94.19 94 ALA A CA 1
ATOM 689 C C . ALA A 1 94 ? -0.086 3.972 -9.612 1.00 94.19 94 ALA A C 1
ATOM 691 O O . ALA A 1 94 ? -0.632 3.524 -8.602 1.00 94.19 94 ALA A O 1
ATOM 692 N N . MET A 1 95 ? 0.946 4.820 -9.539 1.00 93.81 95 MET A N 1
ATOM 693 C CA . MET A 1 95 ? 1.452 5.361 -8.274 1.00 93.81 95 MET A CA 1
ATOM 694 C C . MET A 1 95 ? 0.441 6.298 -7.606 1.00 93.81 95 MET A C 1
ATOM 696 O O . MET A 1 95 ? 0.222 6.172 -6.399 1.00 93.81 95 MET A O 1
ATOM 700 N N . GLU A 1 96 ? -0.207 7.190 -8.360 1.00 96.06 96 GLU A N 1
ATOM 701 C CA . GLU A 1 96 ? -1.262 8.054 -7.817 1.00 96.06 96 GLU A CA 1
ATOM 702 C C . GLU A 1 96 ? -2.465 7.249 -7.317 1.00 96.06 96 GLU A C 1
ATOM 704 O O . GLU A 1 96 ? -2.943 7.497 -6.209 1.00 96.06 96 GLU A O 1
ATOM 709 N N . GLU A 1 97 ? -2.927 6.255 -8.081 1.00 94.50 97 GLU A N 1
ATOM 710 C CA . GLU A 1 97 ? -4.021 5.371 -7.664 1.00 94.50 97 GLU A CA 1
ATOM 711 C C . GLU A 1 97 ? -3.696 4.655 -6.349 1.00 94.50 97 GLU A C 1
ATOM 713 O O . GLU A 1 97 ? -4.521 4.641 -5.432 1.00 94.50 97 GLU A O 1
ATOM 718 N N . ALA A 1 98 ? -2.489 4.092 -6.232 1.00 94.88 98 ALA A N 1
ATOM 719 C CA . ALA A 1 98 ? -2.044 3.427 -5.010 1.00 94.88 98 ALA A CA 1
ATOM 720 C C . ALA A 1 98 ? -1.970 4.402 -3.821 1.00 94.88 98 ALA A C 1
ATOM 722 O O . ALA A 1 98 ? -2.385 4.053 -2.714 1.00 94.88 98 ALA A O 1
ATOM 723 N N . GLY A 1 99 ? -1.492 5.630 -4.047 1.00 95.38 99 GLY A N 1
ATOM 724 C CA . GLY A 1 99 ? -1.418 6.670 -3.020 1.00 95.38 99 GLY A CA 1
ATOM 725 C C . GLY A 1 99 ? -2.793 7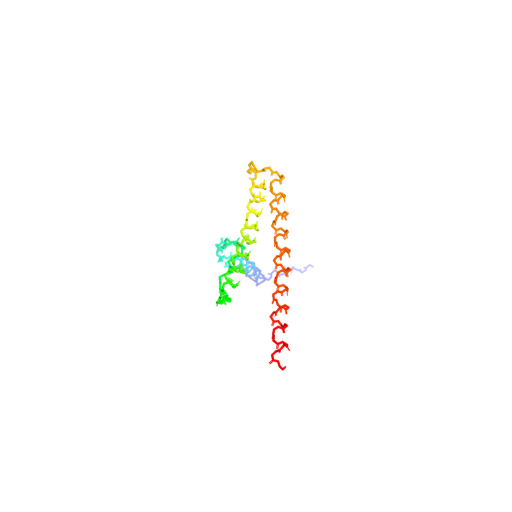.108 -2.513 1.00 95.38 99 GLY A C 1
ATOM 726 O O . GLY A 1 99 ? -3.020 7.153 -1.302 1.00 95.38 99 GLY A O 1
ATOM 727 N N . VAL A 1 100 ? -3.737 7.373 -3.420 1.00 95.94 100 VAL A N 1
ATOM 728 C CA . VAL A 1 100 ? -5.113 7.761 -3.061 1.00 95.94 100 VAL A CA 1
ATOM 729 C C . VAL A 1 100 ? -5.837 6.620 -2.339 1.00 95.94 100 VAL A C 1
ATOM 731 O O . VAL A 1 100 ? -6.477 6.858 -1.312 1.00 95.94 100 VAL A O 1
ATOM 734 N N . ALA A 1 101 ? -5.699 5.379 -2.819 1.00 94.19 101 ALA A N 1
ATOM 735 C CA . ALA A 1 101 ? -6.283 4.203 -2.171 1.00 94.19 101 ALA A CA 1
ATOM 736 C C . ALA A 1 101 ? -5.738 4.000 -0.747 1.00 94.19 101 ALA A C 1
ATOM 738 O O . ALA A 1 101 ? -6.498 3.741 0.188 1.00 94.19 101 ALA A O 1
ATOM 739 N N . PHE A 1 102 ? -4.430 4.185 -0.553 1.00 94.44 102 PHE A N 1
ATOM 740 C CA . PHE A 1 102 ? -3.812 4.120 0.769 1.00 94.44 102 PHE A CA 1
ATOM 741 C C . PHE A 1 102 ? -4.317 5.219 1.708 1.00 94.44 102 PHE A C 1
ATOM 743 O O . PHE A 1 102 ? -4.676 4.929 2.851 1.00 94.44 102 PHE A O 1
ATOM 750 N N . GLN A 1 103 ? -4.404 6.463 1.230 1.00 94.25 103 GLN A N 1
ATOM 751 C CA . GLN A 1 103 ? -4.938 7.570 2.026 1.00 94.25 103 GLN A CA 1
ATOM 752 C C . GLN A 1 103 ? -6.370 7.271 2.491 1.00 94.25 103 GLN A C 1
ATOM 754 O O . GLN A 1 103 ? -6.687 7.434 3.669 1.00 94.25 103 GLN A O 1
ATOM 759 N N . MET A 1 104 ? -7.214 6.761 1.589 1.00 92.62 104 MET A N 1
ATOM 760 C CA . MET A 1 104 ? -8.570 6.330 1.929 1.00 92.62 104 MET A CA 1
ATOM 761 C C . MET A 1 104 ? -8.562 5.224 2.995 1.00 92.62 104 MET A C 1
ATOM 763 O O . MET A 1 104 ? -9.355 5.282 3.933 1.00 92.62 104 MET A O 1
ATOM 767 N N . MET A 1 105 ? -7.653 4.247 2.907 1.00 91.00 105 MET A N 1
ATOM 768 C CA . MET A 1 105 ? -7.522 3.202 3.929 1.00 91.00 105 MET A CA 1
ATOM 769 C C . MET A 1 105 ? -7.223 3.764 5.313 1.00 91.00 105 MET A C 1
ATOM 771 O O . MET A 1 105 ? -7.820 3.319 6.296 1.00 91.00 105 MET A O 1
ATOM 775 N N . VAL A 1 106 ? -6.324 4.739 5.406 1.00 92.69 106 VAL A N 1
ATOM 776 C CA . VAL A 1 106 ? -5.990 5.373 6.685 1.00 92.69 106 VAL A CA 1
ATOM 777 C C . VAL A 1 106 ? -7.217 6.066 7.282 1.00 92.69 106 VAL A C 1
ATOM 779 O O . VAL A 1 106 ? -7.501 5.875 8.464 1.00 92.69 106 VAL A O 1
ATOM 782 N N . GLU 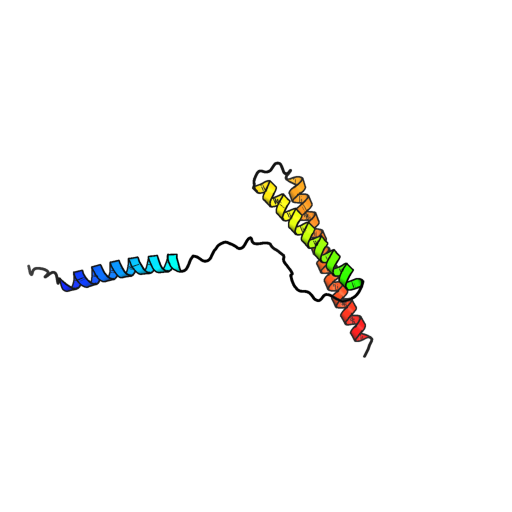A 1 107 ? -7.986 6.793 6.470 1.00 91.50 107 GLU A N 1
ATOM 783 C CA . GLU A 1 107 ? -9.227 7.439 6.919 1.00 91.50 107 GLU A CA 1
ATOM 784 C C . GLU A 1 107 ? -10.266 6.424 7.404 1.00 91.50 107 GLU A C 1
ATOM 786 O O . GLU A 1 107 ? -10.834 6.577 8.489 1.00 91.50 107 GLU A O 1
ATOM 791 N N . VAL A 1 108 ? -10.471 5.345 6.645 1.00 89.12 108 VAL A N 1
ATOM 792 C CA . VAL A 1 108 ? -11.376 4.257 7.036 1.00 89.12 108 VAL A CA 1
ATOM 793 C C . VAL A 1 108 ? -10.907 3.637 8.350 1.00 89.12 108 VAL A C 1
ATOM 795 O O . VAL A 1 108 ? -11.689 3.550 9.292 1.00 89.12 108 VAL A O 1
ATOM 798 N N . ARG A 1 109 ? -9.622 3.289 8.481 1.00 86.25 109 ARG A N 1
ATOM 799 C CA . ARG A 1 109 ? -9.049 2.758 9.729 1.00 86.25 109 ARG A CA 1
ATOM 800 C C . ARG A 1 109 ? -9.333 3.680 10.918 1.00 86.25 109 ARG A C 1
ATOM 802 O O . ARG A 1 109 ? -9.754 3.191 11.965 1.00 86.25 109 ARG A O 1
ATOM 809 N N . ASN A 1 110 ? -9.113 4.984 10.768 1.00 90.69 110 ASN A N 1
ATOM 810 C CA . ASN A 1 110 ? -9.343 5.958 11.837 1.00 90.69 110 ASN A CA 1
ATOM 811 C C . ASN A 1 110 ? -10.823 6.001 12.241 1.00 90.69 110 ASN A C 1
ATOM 813 O O . ASN A 1 110 ? -11.141 5.879 13.423 1.00 90.69 110 ASN A O 1
ATOM 817 N N . LYS A 1 111 ? -11.734 6.065 11.263 1.00 87.69 111 LYS A N 1
ATOM 818 C CA . LYS A 1 111 ? -13.189 6.072 11.493 1.00 87.69 111 LYS A CA 1
ATOM 819 C C . LYS A 1 111 ? -13.688 4.794 12.167 1.00 87.69 111 LYS A C 1
ATOM 821 O O . LYS A 1 111 ? -14.588 4.849 13.000 1.00 87.69 111 LYS A O 1
ATOM 826 N N . LEU A 1 112 ? -13.081 3.652 11.858 1.00 83.00 112 LEU A N 1
ATOM 827 C CA . LEU A 1 112 ? -13.405 2.379 12.502 1.00 83.00 112 LEU A CA 1
ATOM 828 C C . LEU A 1 112 ? -12.932 2.319 13.955 1.00 83.00 112 LEU A C 1
ATOM 830 O O . LEU A 1 112 ? -13.666 1.840 14.818 1.00 83.00 112 LEU A O 1
ATOM 834 N N . LEU A 1 113 ? -11.731 2.829 14.238 1.00 84.81 113 LEU A N 1
ATOM 835 C CA . LEU A 1 113 ? -11.232 2.942 15.608 1.00 84.81 113 LEU A CA 1
ATOM 836 C C . LEU A 1 113 ? -12.094 3.897 16.441 1.00 84.81 113 LEU A C 1
ATOM 838 O O . LEU A 1 113 ? -12.375 3.592 17.598 1.00 84.81 113 LEU A O 1
ATOM 842 N N . GLU A 1 114 ? -12.523 5.019 15.861 1.00 85.38 114 GLU A N 1
ATOM 843 C CA . GLU A 1 114 ? -13.447 5.971 16.490 1.00 85.38 114 GLU A CA 1
ATOM 844 C C . GLU A 1 114 ? -14.816 5.329 16.763 1.00 85.38 114 GLU A C 1
ATOM 846 O O . GLU A 1 114 ? -15.302 5.380 17.890 1.00 85.38 114 GLU A O 1
ATOM 851 N N . GLY A 1 115 ? -15.417 4.664 15.769 1.00 82.25 115 GLY A N 1
ATOM 852 C CA . GLY A 1 115 ? -16.722 4.010 15.913 1.00 82.25 115 GLY A CA 1
ATOM 853 C C . GLY A 1 115 ? -16.726 2.885 16.952 1.00 82.25 115 GLY A C 1
ATOM 854 O O . GLY A 1 115 ? -17.682 2.745 17.714 1.00 82.25 115 GLY A O 1
ATOM 855 N N . TYR A 1 116 ? -15.636 2.118 17.042 1.00 80.62 116 TYR A N 1
ATOM 856 C CA . TYR A 1 116 ? -15.464 1.116 18.096 1.00 80.62 116 TYR A CA 1
ATOM 857 C C . TYR A 1 116 ? -15.350 1.748 19.495 1.00 80.62 116 TYR A C 1
ATOM 859 O O . TYR A 1 116 ? -15.954 1.251 20.445 1.00 80.62 116 TYR A O 1
ATOM 867 N N . GLN A 1 117 ? -14.616 2.859 19.626 1.00 80.06 117 GLN A N 1
ATOM 868 C CA . GLN A 1 117 ? -14.483 3.589 20.894 1.00 80.06 117 GLN A CA 1
ATOM 869 C C . GLN A 1 117 ? -15.806 4.221 21.349 1.00 80.06 117 GLN A C 1
ATOM 871 O O . GLN A 1 117 ? -16.119 4.180 22.540 1.00 80.06 117 GLN A O 1
ATOM 876 N N . GLU A 1 118 ? -16.596 4.770 20.425 1.00 78.88 118 GLU A N 1
ATOM 877 C CA . GLU A 1 118 ? -17.897 5.374 20.736 1.00 78.88 118 GLU A CA 1
ATOM 878 C C . GLU A 1 118 ? -18.911 4.328 21.228 1.00 78.88 118 GLU A C 1
ATOM 880 O O . GLU A 1 118 ? -19.569 4.538 22.248 1.00 78.88 118 GLU A O 1
ATOM 885 N N . LEU A 1 119 ? -18.975 3.157 20.578 1.00 73.56 119 LEU A N 1
ATOM 886 C CA . LEU A 1 119 ? -19.836 2.051 21.019 1.00 73.56 119 LEU A CA 1
ATOM 887 C C . LEU A 1 119 ? -19.517 1.589 22.449 1.00 73.56 119 LEU A C 1
ATOM 889 O O . LEU A 1 119 ? -20.439 1.291 23.207 1.00 73.56 119 LEU A O 1
ATOM 893 N N . MET A 1 120 ? -18.238 1.564 22.844 1.00 71.44 120 MET A N 1
ATOM 894 C CA . MET A 1 120 ? -17.859 1.252 24.229 1.00 71.44 120 MET A CA 1
ATOM 895 C C . MET A 1 120 ? -18.272 2.340 25.221 1.00 71.44 120 MET A C 1
ATOM 897 O O . MET A 1 120 ? -18.665 2.028 26.343 1.00 71.44 120 MET A O 1
ATOM 901 N N . ARG A 1 121 ? -18.192 3.616 24.826 1.00 72.06 121 ARG A N 1
ATOM 902 C CA . ARG A 1 121 ? -18.567 4.750 25.684 1.00 72.06 121 ARG A CA 1
ATOM 903 C C . ARG A 1 121 ? -20.065 4.836 25.958 1.00 72.06 121 ARG A C 1
ATOM 905 O O . ARG A 1 121 ? -20.438 5.412 26.972 1.00 72.06 121 ARG A O 1
ATOM 912 N N . MET A 1 122 ? -20.907 4.270 25.093 1.00 69.69 122 MET A N 1
ATOM 913 C CA . MET A 1 122 ? -22.359 4.224 25.301 1.00 69.69 122 MET A CA 1
ATOM 914 C C . MET A 1 122 ? -22.826 3.102 26.245 1.00 69.69 122 MET A C 1
ATOM 916 O O . MET A 1 122 ? -23.969 3.149 26.691 1.00 6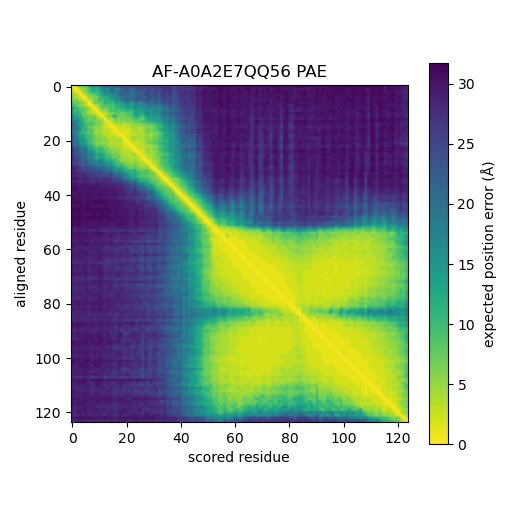9.69 122 MET A O 1
ATOM 920 N N . GLN A 1 123 ? -22.000 2.086 26.520 1.00 57.47 123 GLN A N 1
ATOM 921 C CA . GLN A 1 123 ? -22.389 0.910 27.320 1.00 57.47 123 GLN A CA 1
ATOM 922 C C . GLN A 1 123 ? -21.946 0.957 28.795 1.00 57.47 123 GLN A C 1
ATOM 924 O O . GLN A 1 123 ? -22.002 -0.071 29.471 1.00 57.47 123 GLN A O 1
ATOM 929 N N . VAL A 1 124 ? -21.538 2.119 29.311 1.00 55.06 124 VAL A N 1
ATOM 930 C CA . VAL A 1 124 ? -21.261 2.331 30.747 1.00 55.06 124 VAL A CA 1
ATOM 931 C C . VAL A 1 124 ? -22.346 3.146 31.432 1.00 55.06 124 VAL A C 1
ATOM 933 O O . VAL A 1 124 ? -22.888 4.072 30.791 1.00 55.06 124 VAL A O 1
#